Protein AF-W1VGT5-F1 (afdb_monomer_lite)

Foldseek 3Di:
DDDDDDDDDDDPPPPPPPDDQLVVAPCSVQFADLVPDDPVVLVVLVVLCVVQCVPPPDPDRPGDVVSLVVSLVVRLVRTGPDSVVLVVCLDDPCSSVSSVSSSVNVSVVNCPVVD

Secondary structure (DSSP, 8-state):
------PPP-------PPPPPGGGSTTGGGS--GGG--HHHHHHHHHHHHHTTTTS--S-----HHHHHHHHHHHHHHH-SSHHHHHHHH-STTHHHHHHHHHHHHHHHHHTT--

Sequence (115 aa):
MATDRKNPPRKPADHKDPQPRFSDVEGHELLKPFSKVKGSDQARLIARLQAMGVLEDSDEVDIDLDQAADLIDWVAERFAPDIEAFDRFTMGAGGMERALNLVVAYAGELGKDAR

Radius of gyration: 19.42 Å; chains: 1; bounding box: 40×30×73 Å

Organism: NCBI:txid1403939

Structure (mmCIF, N/CA/C/O backbone):
data_AF-W1VGT5-F1
#
_entry.id   AF-W1VGT5-F1
#
loop_
_atom_site.group_PDB
_atom_site.id
_atom_site.type_symbol
_atom_site.label_atom_id
_atom_site.label_alt_id
_atom_site.label_comp_id
_atom_site.label_asym_id
_atom_site.label_entity_id
_atom_site.label_seq_id
_atom_site.pdbx_PDB_ins_code
_atom_site.Cartn_x
_atom_site.Cartn_y
_atom_site.Cartn_z
_atom_site.occupancy
_atom_site.B_iso_or_equiv
_atom_site.auth_seq_id
_atom_site.auth_comp_id
_atom_site.auth_asym_id
_atom_site.auth_atom_id
_atom_site.pdbx_PDB_model_num
ATOM 1 N N . MET A 1 1 ? -26.260 -5.401 -62.162 1.00 44.88 1 MET A N 1
ATOM 2 C CA . MET A 1 1 ? -25.421 -6.014 -61.111 1.00 44.88 1 MET A CA 1
ATOM 3 C C . MET A 1 1 ? -24.546 -4.933 -60.507 1.00 44.88 1 MET A C 1
ATOM 5 O O . MET A 1 1 ? -23.768 -4.364 -61.252 1.00 44.88 1 MET A O 1
ATOM 9 N N . ALA A 1 2 ? -24.733 -4.637 -59.219 1.00 42.28 2 ALA A N 1
ATOM 10 C CA . ALA A 1 2 ? -23.753 -4.103 -58.263 1.00 42.28 2 ALA A CA 1
ATOM 11 C C . ALA A 1 2 ? -24.554 -3.670 -57.024 1.00 42.28 2 ALA A C 1
ATOM 13 O O . ALA A 1 2 ? -25.290 -2.692 -57.075 1.00 42.28 2 ALA A O 1
ATOM 14 N N . THR A 1 3 ? -24.498 -4.449 -55.945 1.00 45.28 3 THR A N 1
ATOM 15 C CA . THR A 1 3 ? -25.043 -4.044 -54.642 1.00 45.28 3 THR A CA 1
ATOM 16 C C . THR A 1 3 ? -23.880 -3.596 -53.773 1.00 45.28 3 THR A C 1
ATOM 18 O O . THR A 1 3 ? -23.052 -4.426 -53.390 1.00 45.28 3 THR A O 1
ATOM 21 N N . ASP A 1 4 ? -23.835 -2.300 -53.473 1.00 48.91 4 ASP A N 1
ATOM 22 C CA . ASP A 1 4 ? -22.974 -1.692 -52.464 1.00 48.91 4 ASP A CA 1
ATOM 23 C C . ASP A 1 4 ? -23.153 -2.393 -51.111 1.00 48.91 4 ASP A C 1
ATOM 25 O O . ASP A 1 4 ? -24.164 -2.234 -50.423 1.00 48.91 4 ASP A O 1
ATOM 29 N N . ARG A 1 5 ? -22.156 -3.185 -50.705 1.00 52.91 5 ARG A N 1
ATOM 30 C CA . ARG A 1 5 ? -22.060 -3.688 -49.333 1.00 52.91 5 ARG A CA 1
ATOM 31 C C . ARG A 1 5 ? -21.423 -2.595 -48.481 1.00 52.91 5 ARG A C 1
ATOM 33 O O . ARG A 1 5 ? -20.202 -2.480 -48.426 1.00 52.91 5 ARG A O 1
ATOM 40 N N . LYS A 1 6 ? -22.252 -1.792 -47.809 1.00 53.56 6 LYS A N 1
ATOM 41 C CA . LYS A 1 6 ? -21.797 -0.923 -46.716 1.00 53.56 6 LYS A CA 1
ATOM 42 C C . LYS A 1 6 ? -21.207 -1.801 -45.609 1.00 53.56 6 LYS A C 1
ATOM 44 O O . LYS A 1 6 ? -21.938 -2.526 -44.939 1.00 53.56 6 LYS A O 1
ATOM 49 N N . ASN A 1 7 ? -19.892 -1.733 -45.424 1.00 48.56 7 ASN A N 1
ATOM 50 C CA . ASN A 1 7 ? -19.242 -2.257 -44.226 1.00 48.56 7 ASN A CA 1
ATOM 51 C C . ASN A 1 7 ? -19.748 -1.461 -43.010 1.00 48.56 7 ASN A C 1
ATOM 53 O O . ASN A 1 7 ? -19.753 -0.227 -43.076 1.00 48.56 7 ASN A O 1
ATOM 57 N N . PRO A 1 8 ? -20.167 -2.106 -41.908 1.00 55.94 8 PRO A N 1
ATOM 58 C CA . PRO A 1 8 ? -20.460 -1.372 -40.689 1.00 55.94 8 PRO A CA 1
ATOM 59 C C . PRO A 1 8 ? -19.160 -0.754 -40.144 1.00 55.94 8 PRO A C 1
ATOM 61 O O . PRO A 1 8 ? -18.081 -1.332 -40.324 1.00 55.94 8 PRO A O 1
ATOM 64 N N . PRO A 1 9 ? -19.228 0.415 -39.486 1.00 54.28 9 PRO A N 1
ATOM 65 C CA . PRO A 1 9 ? -18.062 0.994 -38.839 1.00 54.28 9 PRO A CA 1
ATOM 66 C C . PRO A 1 9 ? -17.560 0.015 -37.774 1.00 54.28 9 PRO A C 1
ATOM 68 O O . PRO A 1 9 ? -18.317 -0.408 -36.896 1.00 54.28 9 PRO A O 1
ATOM 71 N N . ARG A 1 10 ? -16.282 -0.371 -37.863 1.00 56.09 10 ARG A N 1
ATOM 72 C CA . ARG A 1 10 ? -15.603 -1.068 -36.768 1.00 56.09 10 ARG A CA 1
ATOM 73 C C . ARG A 1 10 ? -15.670 -0.145 -35.554 1.00 56.09 10 ARG A C 1
ATOM 75 O O . ARG A 1 10 ? -15.123 0.955 -35.599 1.00 56.09 10 ARG A O 1
ATOM 82 N N . LYS A 1 11 ? -16.369 -0.573 -34.499 1.00 51.69 11 LYS A N 1
ATOM 83 C CA . LYS A 1 11 ? -16.235 0.053 -33.180 1.00 51.69 11 LYS A CA 1
ATOM 84 C C . LYS A 1 11 ? -14.738 0.070 -32.836 1.00 51.69 11 LYS A C 1
ATOM 86 O O . LYS A 1 11 ? -14.080 -0.938 -33.115 1.00 51.69 11 LYS A O 1
ATOM 91 N N . PRO A 1 12 ? -14.191 1.161 -32.274 1.00 46.22 12 PRO A N 1
ATOM 92 C CA . PRO A 1 12 ? -12.870 1.091 -31.675 1.00 46.22 12 PRO A CA 1
ATOM 93 C C . PRO A 1 12 ? -12.922 -0.033 -30.643 1.00 46.22 12 PRO A C 1
ATOM 95 O O . PRO A 1 12 ? -13.844 -0.078 -29.826 1.00 46.22 12 PRO A O 1
ATOM 98 N N . ALA A 1 13 ? -12.011 -0.994 -30.756 1.00 46.84 13 ALA A N 1
ATOM 99 C CA . ALA A 1 13 ? -11.849 -2.000 -29.728 1.00 46.84 13 ALA A CA 1
ATOM 100 C C . ALA A 1 13 ? -11.311 -1.268 -28.499 1.00 46.84 13 ALA A C 1
ATOM 102 O O . ALA A 1 13 ? -10.142 -0.894 -28.452 1.00 46.84 13 ALA A O 1
ATOM 103 N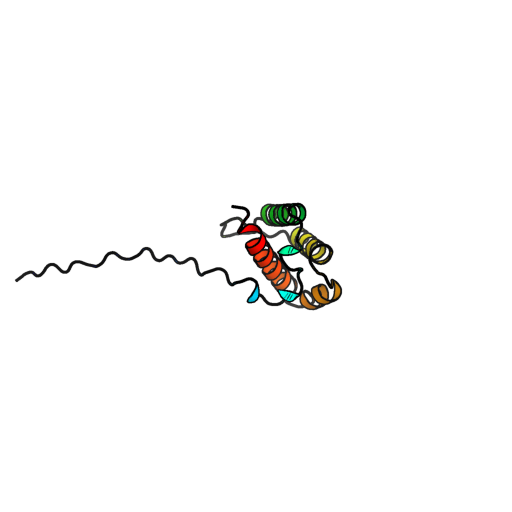 N . ASP A 1 14 ? -12.204 -0.993 -27.556 1.00 48.78 14 ASP A N 1
ATOM 104 C CA . ASP A 1 14 ? -11.875 -0.508 -26.224 1.00 48.78 14 ASP A CA 1
ATOM 105 C C . ASP A 1 14 ? -11.294 -1.707 -25.459 1.00 48.78 14 ASP A C 1
ATOM 107 O O . ASP A 1 14 ? -11.956 -2.353 -24.653 1.00 48.78 14 ASP A O 1
ATOM 111 N N . HIS A 1 15 ? -10.079 -2.113 -25.829 1.00 46.44 15 HIS A N 1
ATOM 112 C CA . HIS A 1 15 ? -9.307 -3.108 -25.093 1.00 46.44 15 HIS A CA 1
ATOM 113 C C . HIS A 1 15 ? -8.566 -2.395 -23.966 1.00 46.44 15 HIS A C 1
ATOM 115 O O . HIS A 1 15 ? -7.346 -2.276 -23.967 1.00 46.44 15 HIS A O 1
ATOM 121 N N . LYS A 1 16 ? -9.330 -1.882 -23.006 1.00 47.41 16 LYS A N 1
ATOM 122 C CA . LYS A 1 16 ? -8.871 -1.819 -21.626 1.00 47.41 16 LYS A CA 1
ATOM 123 C C . LYS A 1 16 ? -9.658 -2.900 -20.923 1.00 47.41 16 LYS A C 1
ATOM 125 O O . LYS A 1 16 ? -10.833 -2.693 -20.626 1.00 47.41 16 LYS A O 1
ATOM 130 N N . ASP A 1 17 ? -9.053 -4.072 -20.746 1.00 50.00 17 ASP A N 1
ATOM 131 C CA . ASP A 1 17 ? -9.629 -5.053 -19.835 1.00 50.00 17 ASP A CA 1
ATOM 132 C C . ASP A 1 17 ? -9.957 -4.318 -18.527 1.00 50.00 17 ASP A C 1
ATOM 134 O O . ASP A 1 17 ? -9.106 -3.575 -18.020 1.00 50.00 17 ASP A O 1
ATOM 138 N N . PRO A 1 18 ? -11.204 -4.396 -18.030 1.00 58.06 18 PRO A N 1
ATOM 139 C CA . PRO A 1 18 ? -11.562 -3.702 -16.809 1.00 58.06 18 PRO A CA 1
ATOM 140 C C . PRO A 1 18 ? -10.624 -4.204 -15.717 1.00 58.06 18 PRO A C 1
ATOM 142 O O . PRO A 1 18 ? -10.580 -5.409 -15.466 1.00 58.06 18 PRO A O 1
ATOM 145 N N . GLN A 1 19 ? -9.854 -3.294 -15.102 1.00 59.66 19 GLN A N 1
ATOM 146 C CA . GLN A 1 19 ? -9.053 -3.645 -13.931 1.00 59.66 19 GLN A CA 1
ATOM 147 C C . GLN A 1 19 ? -9.955 -4.431 -12.969 1.00 59.66 19 GLN A C 1
ATOM 149 O O . GLN A 1 19 ? -11.086 -3.983 -12.721 1.00 59.66 19 GLN A O 1
ATOM 154 N N . PRO A 1 20 ? -9.507 -5.603 -12.479 1.00 65.75 20 PRO A N 1
ATOM 155 C CA . PRO A 1 20 ? -10.307 -6.410 -11.573 1.00 65.75 20 PRO A CA 1
ATOM 156 C C . PRO A 1 20 ? -10.737 -5.549 -10.388 1.00 65.75 20 PRO A C 1
ATOM 158 O O . PRO A 1 20 ? -10.005 -4.653 -9.951 1.00 65.75 20 PRO A O 1
ATOM 161 N N . ARG A 1 21 ? -11.952 -5.778 -9.883 1.00 83.31 21 ARG A N 1
ATOM 162 C CA . ARG A 1 21 ? -12.414 -5.039 -8.707 1.00 83.31 21 ARG A CA 1
ATOM 163 C C . ARG A 1 21 ? -11.486 -5.392 -7.557 1.00 83.31 21 ARG A C 1
ATOM 165 O O . ARG A 1 21 ? -11.092 -6.546 -7.432 1.00 83.31 21 ARG A O 1
ATOM 172 N N . PHE A 1 22 ? -11.202 -4.447 -6.667 1.00 88.88 22 PHE A N 1
ATOM 173 C CA . PHE A 1 22 ? -10.362 -4.756 -5.505 1.00 88.88 22 PHE A CA 1
ATOM 174 C C . PHE A 1 22 ? -10.883 -5.933 -4.664 1.00 88.88 22 PHE A C 1
ATOM 176 O O . PHE A 1 22 ? -10.090 -6.686 -4.120 1.00 88.88 22 PHE A O 1
ATOM 183 N N . SER A 1 23 ? -12.202 -6.154 -4.620 1.00 89.00 23 SER A N 1
ATOM 184 C CA . SER A 1 23 ? -12.815 -7.321 -3.962 1.00 89.00 23 SER A CA 1
ATOM 185 C C . SER A 1 23 ? -12.414 -8.677 -4.548 1.00 89.00 23 SER A C 1
ATOM 187 O O . SER A 1 23 ? -12.622 -9.699 -3.902 1.00 89.00 23 SER A O 1
ATOM 189 N N . ASP A 1 24 ? -11.901 -8.690 -5.776 1.00 90.81 24 ASP A N 1
ATOM 190 C CA . ASP A 1 24 ? -11.496 -9.899 -6.491 1.00 90.81 24 ASP A CA 1
ATOM 191 C C . ASP A 1 24 ? -9.992 -10.183 -6.302 1.00 90.81 24 ASP A C 1
ATOM 193 O O . ASP A 1 24 ? -9.491 -11.202 -6.773 1.00 90.81 24 ASP A O 1
ATOM 197 N N . VAL A 1 25 ? -9.267 -9.290 -5.613 1.00 93.06 25 VAL A N 1
ATOM 198 C CA . VAL A 1 25 ? -7.842 -9.441 -5.303 1.00 93.06 25 VAL A CA 1
ATOM 199 C C . VAL A 1 25 ? -7.679 -10.277 -4.036 1.00 93.06 25 VAL A C 1
ATOM 201 O O . VAL A 1 25 ? -8.348 -10.060 -3.022 1.00 93.06 25 VAL A O 1
ATOM 204 N N . GLU A 1 26 ? -6.782 -11.258 -4.095 1.00 94.56 26 GLU A N 1
ATOM 205 C CA . GLU A 1 26 ? -6.443 -12.088 -2.941 1.00 94.56 26 GLU A CA 1
ATOM 206 C C . GLU A 1 26 ? -5.886 -11.216 -1.803 1.00 94.56 26 GLU A C 1
ATOM 208 O O . GLU A 1 26 ? -5.023 -10.367 -2.031 1.00 94.56 26 GLU A O 1
ATOM 213 N N . GLY A 1 27 ? -6.395 -11.401 -0.582 1.00 95.31 27 GLY A N 1
ATOM 214 C CA . GLY A 1 27 ? -5.982 -10.621 0.584 1.00 95.31 27 GLY A CA 1
ATOM 215 C C . GLY A 1 27 ? -6.602 -9.221 0.681 1.00 95.31 27 GLY A C 1
ATOM 216 O O . GLY A 1 27 ? -6.176 -8.438 1.529 1.00 95.31 27 GLY A O 1
ATOM 217 N N . HIS A 1 28 ? -7.608 -8.874 -0.135 1.00 96.12 28 HIS A N 1
ATOM 218 C CA . HIS A 1 28 ? -8.282 -7.566 -0.074 1.00 96.12 28 HIS A CA 1
ATOM 219 C C . HIS A 1 28 ? -8.844 -7.225 1.318 1.00 96.12 28 HIS A C 1
ATOM 221 O O . HIS A 1 28 ? -8.883 -6.058 1.714 1.00 96.12 28 HIS A O 1
ATOM 227 N N . GLU A 1 29 ? -9.250 -8.237 2.084 1.00 96.69 29 GLU A N 1
ATOM 228 C CA . GLU A 1 29 ? -9.745 -8.132 3.455 1.00 96.69 29 GLU A CA 1
ATOM 229 C C . GLU A 1 29 ? -8.660 -7.785 4.488 1.00 96.69 29 GLU A C 1
ATOM 231 O O . GLU A 1 29 ? -8.986 -7.362 5.600 1.00 96.69 29 GLU A O 1
ATOM 236 N N . LEU A 1 30 ? -7.380 -7.934 4.127 1.00 97.81 30 LEU A N 1
ATOM 237 C CA . LEU A 1 30 ? -6.234 -7.638 4.992 1.00 97.81 30 LEU A CA 1
ATOM 238 C C . LEU A 1 30 ? -5.936 -6.141 5.080 1.00 97.81 30 LEU A C 1
ATOM 240 O O . LEU A 1 30 ? -5.124 -5.731 5.905 1.00 97.81 30 LEU A O 1
ATOM 244 N N . LEU A 1 31 ? -6.585 -5.311 4.260 1.00 97.69 31 LEU A N 1
ATOM 245 C CA . LEU A 1 31 ? -6.464 -3.859 4.309 1.00 97.69 31 LEU A CA 1
ATOM 246 C C . LEU A 1 31 ? -7.745 -3.221 4.850 1.00 97.69 31 LEU A C 1
ATOM 248 O O . LEU A 1 31 ? -8.865 -3.690 4.649 1.00 97.69 31 LEU A O 1
ATOM 252 N N . LYS A 1 32 ? -7.591 -2.096 5.548 1.00 96.31 32 LYS A N 1
ATOM 253 C CA . LYS A 1 32 ? -8.722 -1.354 6.105 1.00 96.31 32 LYS A CA 1
ATOM 254 C C . LYS A 1 32 ? -9.691 -0.909 4.995 1.00 96.31 32 LYS A C 1
ATOM 256 O O . LYS A 1 32 ? -9.250 -0.512 3.916 1.00 96.31 32 LYS A O 1
ATOM 261 N N . PRO A 1 33 ? -11.007 -0.858 5.265 1.00 94.44 33 PRO A N 1
ATOM 262 C CA . PRO A 1 33 ? -11.976 -0.304 4.323 1.00 94.44 33 PRO A CA 1
ATOM 263 C C . PRO A 1 33 ? -11.610 1.118 3.880 1.00 94.44 33 PRO A C 1
ATOM 265 O O . PRO A 1 33 ? -11.150 1.918 4.700 1.00 94.44 33 PRO A O 1
ATOM 268 N N . PHE A 1 34 ? -11.897 1.464 2.621 1.00 93.62 34 PHE A N 1
ATOM 269 C CA . PHE A 1 34 ? -11.586 2.780 2.041 1.00 93.62 34 PHE A CA 1
ATOM 270 C C . PHE A 1 34 ? -12.122 3.955 2.874 1.00 93.62 34 PHE A C 1
ATOM 272 O O . PHE A 1 34 ? -11.433 4.956 3.064 1.00 93.62 34 PHE A O 1
ATOM 279 N N . SER A 1 35 ? -13.308 3.798 3.472 1.00 92.44 35 SER A N 1
ATOM 280 C CA . SER A 1 35 ? -13.945 4.798 4.343 1.00 92.44 35 SER A CA 1
ATOM 281 C C . SER A 1 35 ? -13.164 5.117 5.626 1.00 92.44 35 SER A C 1
ATOM 283 O O . SER A 1 35 ? -13.466 6.099 6.300 1.00 92.44 35 SER A O 1
ATOM 285 N N . LYS A 1 36 ? -12.159 4.306 5.980 1.00 94.88 36 LYS A N 1
ATOM 286 C CA . LYS A 1 36 ? -11.288 4.499 7.149 1.00 94.88 36 LYS A CA 1
ATOM 287 C C . LYS A 1 36 ? -9.902 5.042 6.783 1.00 94.88 36 LYS A C 1
ATOM 289 O O . LYS A 1 36 ? -9.040 5.164 7.657 1.00 94.88 36 LYS A O 1
ATOM 294 N N . VAL A 1 37 ? -9.657 5.358 5.512 1.00 95.06 37 VAL A N 1
ATOM 295 C CA . VAL A 1 37 ? -8.375 5.900 5.052 1.00 95.06 37 VAL A CA 1
ATOM 296 C C . VAL A 1 37 ? -8.408 7.424 5.089 1.00 95.06 37 VAL A C 1
ATOM 298 O O . VAL A 1 37 ? -9.289 8.054 4.514 1.00 95.06 37 VAL A O 1
ATOM 301 N N . LYS A 1 38 ? -7.420 8.040 5.745 1.00 95.25 38 LYS A N 1
ATOM 302 C CA . LYS A 1 38 ? -7.249 9.498 5.714 1.00 95.25 38 LYS A CA 1
ATOM 303 C C . LYS A 1 38 ? -6.784 9.928 4.324 1.00 95.25 38 LYS A C 1
ATOM 305 O O . LYS A 1 38 ? -5.864 9.319 3.787 1.00 95.25 38 LYS A O 1
ATOM 310 N N . GLY A 1 39 ? -7.294 11.047 3.811 1.00 94.06 39 GLY A N 1
ATOM 311 C CA . GLY A 1 39 ? -6.843 11.598 2.524 1.00 94.06 39 GLY A CA 1
ATOM 312 C C . GLY A 1 39 ? -5.327 11.847 2.451 1.00 94.06 39 GLY A C 1
ATOM 313 O O . GLY A 1 39 ? -4.712 11.637 1.412 1.00 94.06 39 GLY A O 1
ATOM 314 N N . SER A 1 40 ? -4.677 12.198 3.569 1.00 95.75 40 SER A N 1
ATOM 315 C CA . SER A 1 40 ? -3.213 12.348 3.596 1.00 95.75 40 SER A CA 1
ATOM 316 C C . SER A 1 40 ? -2.456 11.022 3.480 1.00 95.75 40 SER A C 1
ATOM 318 O O . SER A 1 40 ? -1.342 11.012 2.966 1.00 95.75 40 SER A O 1
ATOM 320 N N . ASP A 1 41 ? -3.038 9.908 3.923 1.00 96.19 41 ASP A N 1
ATOM 321 C CA . ASP A 1 41 ? -2.452 8.581 3.724 1.00 96.19 41 ASP A CA 1
ATOM 322 C C . ASP A 1 41 ? -2.687 8.097 2.287 1.00 96.19 41 ASP A C 1
ATOM 324 O O . ASP A 1 41 ? -1.778 7.517 1.702 1.00 96.19 41 ASP A O 1
ATOM 328 N N . GLN A 1 42 ? -3.840 8.423 1.683 1.00 94.69 42 GLN A N 1
ATOM 329 C CA . GLN A 1 42 ? -4.091 8.192 0.252 1.00 94.69 42 GLN A CA 1
ATOM 330 C C . GLN A 1 42 ? -3.042 8.913 -0.605 1.00 94.69 42 GLN A C 1
ATOM 332 O O . GLN A 1 42 ? -2.344 8.279 -1.389 1.00 94.69 42 GLN A O 1
ATOM 337 N N . ALA A 1 43 ? -2.850 10.221 -0.394 1.00 94.12 43 ALA A N 1
ATOM 338 C CA . ALA A 1 43 ? -1.866 11.010 -1.137 1.00 94.12 43 ALA A CA 1
ATOM 339 C C . ALA A 1 43 ? -0.434 10.466 -0.983 1.00 94.12 43 ALA A C 1
ATOM 341 O O . ALA A 1 43 ? 0.321 10.412 -1.950 1.00 94.12 43 ALA A O 1
ATOM 342 N N . ARG A 1 44 ? -0.061 10.020 0.224 1.00 96.06 44 ARG A N 1
ATOM 343 C CA . ARG A 1 44 ? 1.252 9.412 0.495 1.00 96.06 44 ARG A CA 1
ATOM 344 C C . ARG A 1 44 ? 1.444 8.055 -0.172 1.00 96.06 44 ARG A C 1
ATOM 346 O O . ARG A 1 44 ? 2.576 7.751 -0.540 1.00 96.06 44 ARG A O 1
ATOM 353 N N . LEU A 1 45 ? 0.383 7.257 -0.281 1.00 95.44 45 LEU A N 1
ATOM 354 C CA . LEU A 1 45 ? 0.407 5.982 -0.990 1.00 95.44 45 LEU A CA 1
ATOM 355 C C . LEU A 1 45 ? 0.595 6.216 -2.492 1.00 95.44 45 LEU A C 1
ATOM 357 O O . LEU A 1 45 ? 1.502 5.642 -3.084 1.00 95.44 45 LEU A O 1
ATOM 361 N N . ILE A 1 46 ? -0.185 7.129 -3.080 1.00 92.88 46 ILE A N 1
ATOM 362 C CA . ILE A 1 46 ? -0.042 7.497 -4.495 1.00 92.88 46 ILE A CA 1
ATOM 363 C C . ILE A 1 46 ? 1.364 8.037 -4.781 1.00 92.88 46 ILE A C 1
ATOM 365 O O . ILE A 1 46 ? 2.001 7.574 -5.718 1.00 92.88 46 ILE A O 1
ATOM 369 N N . ALA A 1 47 ? 1.891 8.939 -3.948 1.00 92.62 47 ALA A N 1
ATOM 370 C CA . ALA A 1 47 ? 3.235 9.488 -4.137 1.00 92.62 47 ALA A CA 1
ATOM 371 C C . ALA A 1 47 ? 4.343 8.417 -4.094 1.00 92.62 47 ALA A C 1
ATOM 373 O O . ALA A 1 47 ? 5.305 8.511 -4.850 1.00 92.62 47 ALA A O 1
ATOM 374 N N . ARG A 1 48 ? 4.210 7.391 -3.240 1.00 93.81 48 ARG A N 1
ATOM 375 C CA . ARG A 1 48 ? 5.154 6.259 -3.191 1.00 93.81 48 ARG A CA 1
ATOM 376 C C . ARG A 1 48 ? 5.100 5.429 -4.469 1.00 93.81 48 ARG A C 1
ATOM 378 O O . ARG A 1 48 ? 6.137 5.147 -5.050 1.00 93.81 48 ARG A O 1
ATOM 385 N N . LEU A 1 49 ? 3.897 5.105 -4.938 1.00 91.56 49 LEU A N 1
ATOM 386 C CA . LEU A 1 49 ? 3.715 4.349 -6.179 1.00 91.56 49 LEU A CA 1
ATOM 387 C C . LEU A 1 49 ? 4.209 5.118 -7.411 1.00 91.56 49 LEU A C 1
ATOM 389 O O . LEU A 1 49 ? 4.776 4.514 -8.315 1.00 91.56 49 LEU A O 1
ATOM 393 N N . GLN A 1 50 ? 4.039 6.445 -7.433 1.00 88.69 50 GLN A N 1
ATOM 394 C CA . GLN A 1 50 ? 4.623 7.307 -8.465 1.00 88.69 50 GLN A CA 1
ATOM 395 C C . GLN A 1 50 ? 6.152 7.283 -8.426 1.00 88.69 50 GLN A C 1
ATOM 397 O O . GLN A 1 50 ? 6.775 7.165 -9.472 1.00 88.69 50 GLN A O 1
ATOM 402 N N . ALA A 1 51 ? 6.758 7.370 -7.238 1.00 89.19 51 ALA A N 1
ATOM 403 C CA . ALA A 1 51 ? 8.215 7.335 -7.093 1.00 89.19 51 ALA A CA 1
ATOM 404 C C . ALA A 1 51 ? 8.829 6.012 -7.582 1.00 89.19 51 ALA A C 1
ATOM 406 O O . ALA A 1 51 ? 9.944 6.014 -8.089 1.00 89.19 51 ALA 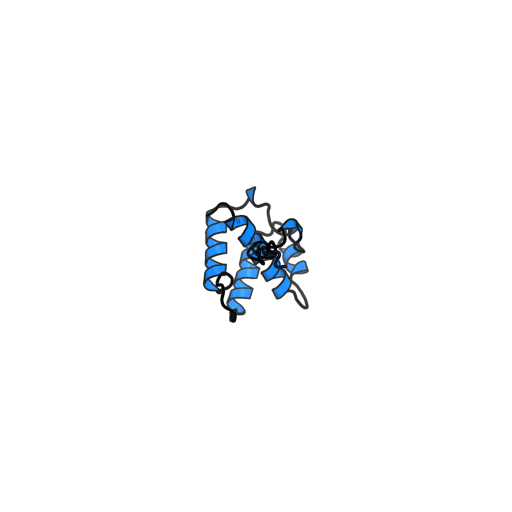A O 1
ATOM 407 N N . MET A 1 52 ? 8.075 4.9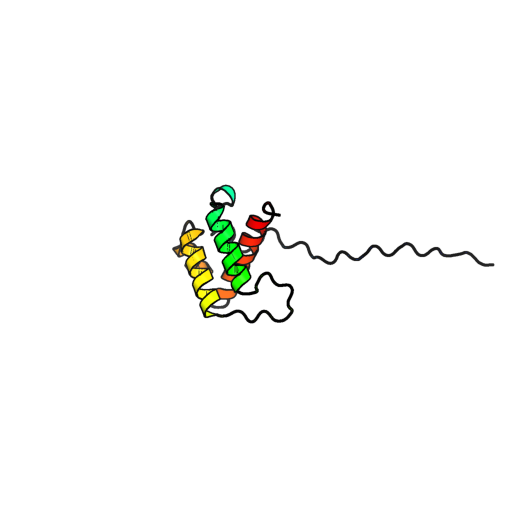15 -7.479 1.00 88.19 52 MET A N 1
ATOM 408 C CA . MET A 1 52 ? 8.473 3.594 -7.971 1.00 88.19 52 MET A CA 1
ATOM 409 C C . MET A 1 52 ? 8.177 3.368 -9.465 1.00 88.19 52 MET A C 1
ATOM 411 O O . MET A 1 52 ? 8.390 2.265 -9.958 1.00 88.19 52 MET A O 1
ATOM 415 N N . GLY A 1 53 ? 7.611 4.346 -10.184 1.00 85.38 53 GLY A N 1
ATOM 416 C CA . GLY A 1 53 ? 7.246 4.193 -11.600 1.00 85.38 53 GLY A CA 1
ATOM 417 C C . GLY A 1 53 ? 6.062 3.249 -11.866 1.00 85.38 53 GLY A C 1
ATOM 418 O O . GLY A 1 53 ? 5.688 3.034 -13.011 1.00 85.38 53 GLY A O 1
ATOM 419 N N . VAL A 1 54 ? 5.406 2.725 -10.825 1.00 81.00 54 VAL A N 1
ATOM 420 C CA . VAL A 1 54 ? 4.327 1.716 -10.929 1.00 81.00 54 VAL A CA 1
ATOM 421 C C . VAL A 1 54 ? 3.061 2.264 -11.606 1.00 81.00 54 VAL A C 1
ATOM 423 O O . VAL A 1 54 ? 2.202 1.509 -12.054 1.00 81.00 54 VAL A O 1
ATOM 426 N N . LEU A 1 55 ? 2.918 3.590 -11.661 1.00 75.06 55 LEU A N 1
ATOM 427 C CA . LEU A 1 55 ? 1.785 4.272 -12.293 1.00 75.06 55 LEU A CA 1
ATOM 428 C C . LEU A 1 55 ? 2.106 4.814 -13.694 1.00 75.06 55 LEU A C 1
ATOM 430 O O . LEU A 1 55 ? 1.251 5.475 -14.287 1.00 75.06 55 LEU A O 1
ATOM 434 N N . GLU A 1 56 ? 3.320 4.592 -14.199 1.00 76.12 56 GLU A N 1
ATOM 435 C CA . GLU A 1 56 ? 3.732 5.022 -15.534 1.00 76.12 56 GLU A CA 1
ATOM 436 C C . GLU A 1 56 ? 3.376 3.940 -16.570 1.00 76.12 56 GLU A C 1
ATOM 438 O O . GLU A 1 56 ? 3.605 2.757 -16.340 1.00 76.12 56 GLU A O 1
ATOM 443 N N . ASP A 1 57 ? 2.807 4.338 -17.717 1.00 60.94 57 ASP A N 1
ATOM 444 C CA . ASP A 1 57 ? 2.563 3.455 -18.878 1.00 60.94 57 ASP A CA 1
ATOM 445 C C . ASP A 1 57 ? 3.894 3.220 -19.632 1.00 60.94 57 ASP A C 1
ATOM 447 O O . ASP A 1 57 ? 4.047 3.595 -20.798 1.00 60.94 57 ASP A O 1
ATOM 451 N N . SER A 1 58 ? 4.907 2.684 -18.947 1.00 61.34 58 SER A N 1
ATOM 452 C CA . SER A 1 58 ? 6.178 2.283 -19.553 1.00 61.34 58 SER A CA 1
ATOM 453 C C . SER A 1 58 ? 6.306 0.759 -19.550 1.00 61.34 58 SER A C 1
ATOM 455 O O . SER A 1 58 ? 6.013 0.087 -18.565 1.00 61.34 58 SER A O 1
ATOM 457 N N . ASP A 1 59 ? 6.752 0.202 -20.678 1.00 57.84 59 ASP A N 1
ATOM 458 C CA . ASP A 1 59 ? 6.911 -1.250 -20.852 1.00 57.84 59 ASP A CA 1
ATOM 459 C C . ASP A 1 59 ? 8.070 -1.834 -20.008 1.00 57.84 59 ASP A C 1
ATOM 461 O O . ASP A 1 59 ? 8.237 -3.050 -19.931 1.00 57.84 59 ASP A O 1
ATOM 465 N N . GLU A 1 60 ? 8.860 -0.978 -19.350 1.00 57.97 60 GLU A N 1
ATOM 466 C CA . GLU A 1 60 ? 9.997 -1.334 -18.498 1.00 57.97 60 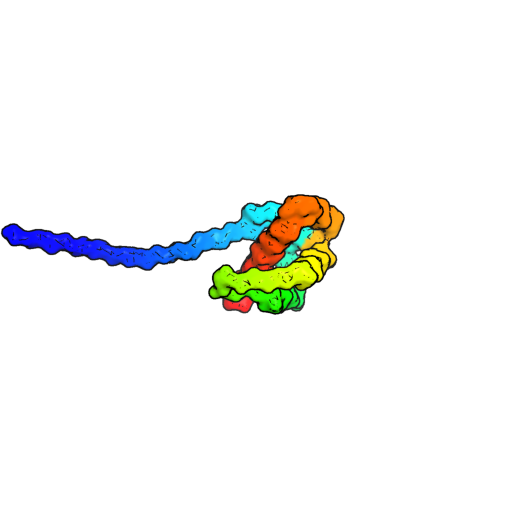GLU A CA 1
ATOM 467 C C . GLU A 1 60 ? 9.930 -0.545 -17.179 1.00 57.97 60 GLU A C 1
ATOM 469 O O . GLU A 1 60 ? 10.565 0.498 -17.021 1.00 57.97 60 GLU A O 1
ATOM 474 N N . VAL A 1 61 ? 9.146 -1.038 -16.215 1.00 65.56 61 VAL A N 1
ATOM 475 C CA . VAL A 1 61 ? 9.226 -0.562 -14.827 1.00 65.56 61 VAL A CA 1
ATOM 476 C C . VAL A 1 61 ? 10.347 -1.331 -14.129 1.00 65.56 61 VAL A C 1
ATOM 478 O O . VAL A 1 61 ? 10.172 -2.486 -13.738 1.00 65.56 61 VAL A O 1
ATOM 481 N N . ASP A 1 62 ? 11.507 -0.695 -13.979 1.00 73.50 62 ASP A N 1
ATOM 482 C CA . ASP A 1 62 ? 12.593 -1.206 -13.139 1.00 73.50 62 ASP A CA 1
ATOM 483 C C . ASP A 1 62 ? 12.277 -0.884 -11.672 1.00 73.50 62 ASP A C 1
ATOM 485 O O . ASP A 1 62 ? 12.589 0.194 -11.161 1.00 73.50 62 ASP A O 1
ATOM 489 N N . ILE A 1 63 ? 11.543 -1.789 -11.016 1.00 79.62 63 ILE A N 1
ATOM 490 C CA . ILE A 1 63 ? 11.163 -1.618 -9.613 1.00 79.62 63 ILE A CA 1
ATOM 491 C C . ILE A 1 63 ? 12.401 -1.815 -8.737 1.00 79.62 63 ILE A C 1
ATOM 493 O O . ILE A 1 63 ? 12.914 -2.926 -8.598 1.00 79.62 63 ILE A O 1
ATOM 497 N N . ASP A 1 64 ? 12.811 -0.741 -8.068 1.00 90.31 64 ASP A N 1
ATOM 498 C CA . ASP A 1 64 ? 13.762 -0.798 -6.962 1.00 90.31 64 ASP A CA 1
ATOM 499 C C . ASP A 1 64 ? 13.192 -1.677 -5.831 1.00 90.31 64 ASP A C 1
ATOM 501 O O . ASP A 1 64 ? 12.163 -1.365 -5.221 1.00 90.31 64 ASP A O 1
ATOM 505 N N . LEU A 1 65 ? 13.857 -2.806 -5.571 1.00 91.00 65 LEU A N 1
ATOM 506 C CA . LEU A 1 65 ? 13.406 -3.803 -4.600 1.00 91.00 65 LEU A CA 1
ATOM 507 C C . LEU A 1 65 ? 13.474 -3.297 -3.154 1.00 91.00 65 LEU A C 1
ATOM 509 O O . LEU A 1 65 ? 12.651 -3.722 -2.343 1.00 91.00 65 LEU A O 1
ATOM 513 N N . ASP A 1 66 ? 14.391 -2.378 -2.838 1.00 94.50 66 ASP A N 1
ATOM 514 C CA . ASP A 1 66 ? 14.449 -1.768 -1.506 1.00 94.50 66 ASP A CA 1
ATOM 515 C C . ASP A 1 66 ? 13.243 -0.839 -1.310 1.00 94.50 66 ASP A C 1
ATOM 517 O O . ASP A 1 66 ? 12.573 -0.889 -0.278 1.00 94.50 66 ASP A O 1
ATOM 521 N N . GLN A 1 67 ? 12.870 -0.070 -2.340 1.00 93.06 67 GLN A N 1
ATOM 522 C CA . GLN A 1 67 ? 11.652 0.749 -2.294 1.00 93.06 67 GLN A CA 1
ATOM 523 C C . GLN A 1 67 ? 10.379 -0.097 -2.217 1.00 93.06 67 GLN A C 1
ATOM 525 O O . GLN A 1 67 ? 9.420 0.288 -1.544 1.00 93.06 67 GLN A O 1
ATOM 530 N N . ALA A 1 68 ? 10.354 -1.249 -2.892 1.00 92.75 68 ALA A N 1
ATOM 531 C CA . ALA A 1 68 ? 9.244 -2.187 -2.787 1.00 92.75 68 ALA A CA 1
ATOM 532 C C . ALA A 1 68 ? 9.116 -2.751 -1.366 1.00 92.75 68 ALA A C 1
ATOM 534 O O . ALA A 1 68 ? 8.003 -2.803 -0.845 1.00 92.75 68 ALA A O 1
ATOM 535 N N . ALA A 1 69 ? 10.227 -3.119 -0.723 1.00 96.19 69 ALA A N 1
ATOM 536 C CA . ALA A 1 69 ? 10.225 -3.574 0.665 1.00 96.19 69 ALA A CA 1
ATOM 537 C C . ALA A 1 69 ? 9.697 -2.482 1.612 1.00 96.19 69 ALA A C 1
ATOM 539 O O . ALA A 1 69 ? 8.731 -2.717 2.339 1.00 96.19 69 ALA A O 1
ATOM 540 N N . ASP A 1 70 ? 10.233 -1.261 1.510 1.00 96.81 70 ASP A N 1
ATOM 541 C CA . ASP A 1 70 ? 9.788 -0.110 2.303 1.00 96.81 70 ASP A CA 1
ATOM 542 C C . ASP A 1 70 ? 8.293 0.196 2.105 1.00 96.81 70 ASP A C 1
ATOM 544 O O . ASP A 1 70 ? 7.589 0.579 3.044 1.00 96.81 70 ASP A O 1
ATOM 548 N N . LEU A 1 71 ? 7.781 0.046 0.877 1.00 96.62 71 LEU A N 1
ATOM 549 C CA . LEU A 1 71 ? 6.361 0.213 0.583 1.00 96.62 71 LEU A CA 1
ATOM 550 C C . LEU A 1 71 ? 5.514 -0.858 1.276 1.00 96.62 71 LEU A C 1
ATOM 552 O O . LEU A 1 71 ? 4.476 -0.517 1.845 1.00 96.62 71 LEU A O 1
ATOM 556 N N . ILE A 1 72 ? 5.926 -2.126 1.208 1.00 97.00 72 ILE A N 1
ATOM 557 C CA . ILE A 1 72 ? 5.193 -3.254 1.795 1.00 97.00 72 ILE A CA 1
ATOM 558 C C . ILE A 1 72 ? 5.085 -3.073 3.312 1.00 97.00 72 ILE A C 1
ATOM 560 O O . ILE A 1 72 ? 3.970 -3.101 3.843 1.00 97.00 72 ILE A O 1
ATOM 564 N N . ASP A 1 73 ? 6.200 -2.780 3.981 1.00 97.75 73 ASP A N 1
ATOM 565 C CA . ASP A 1 73 ? 6.241 -2.549 5.429 1.00 97.75 73 ASP A CA 1
ATOM 566 C C . ASP A 1 73 ? 5.393 -1.333 5.816 1.00 97.75 73 ASP A C 1
ATOM 568 O O . ASP A 1 73 ? 4.542 -1.388 6.711 1.00 97.75 73 ASP A O 1
ATOM 572 N N . TRP A 1 74 ? 5.542 -0.229 5.078 1.00 97.81 74 TRP A N 1
ATOM 573 C CA . TRP A 1 74 ? 4.758 0.976 5.324 1.00 97.81 74 TRP A CA 1
ATOM 574 C C . TRP A 1 74 ? 3.253 0.739 5.147 1.00 97.81 74 TRP A C 1
ATOM 576 O O . TRP A 1 74 ? 2.445 1.309 5.891 1.00 97.81 74 TRP A O 1
ATOM 586 N N . VAL A 1 75 ? 2.850 -0.082 4.171 1.00 97.56 75 VAL A N 1
ATOM 587 C CA . VAL A 1 75 ? 1.441 -0.433 3.979 1.00 97.56 75 VAL A CA 1
ATOM 588 C C . VAL A 1 75 ? 0.929 -1.287 5.130 1.00 97.56 75 VAL A C 1
ATOM 590 O O . VAL A 1 75 ? -0.159 -0.992 5.640 1.00 97.56 75 VAL A O 1
ATOM 593 N N . ALA A 1 76 ? 1.692 -2.291 5.560 1.00 97.81 76 ALA A N 1
ATOM 594 C CA . ALA A 1 76 ? 1.327 -3.142 6.684 1.00 97.81 76 ALA A CA 1
ATOM 595 C C . ALA A 1 76 ? 1.037 -2.286 7.929 1.00 97.81 76 ALA A C 1
ATOM 597 O O . ALA A 1 76 ? -0.071 -2.312 8.462 1.00 97.81 76 ALA A O 1
ATOM 598 N N . GLU A 1 77 ? 1.961 -1.400 8.307 1.00 97.38 77 GLU A N 1
ATOM 599 C CA . GLU A 1 77 ? 1.814 -0.532 9.483 1.00 97.38 77 GLU A CA 1
ATOM 600 C C . GLU A 1 77 ? 0.615 0.427 9.413 1.00 97.38 77 GLU A C 1
ATOM 602 O O . GLU A 1 77 ? 0.037 0.815 10.434 1.00 97.38 77 GLU A O 1
ATOM 607 N N . ARG A 1 78 ? 0.270 0.899 8.211 1.00 96.94 78 ARG A N 1
ATOM 608 C CA . ARG A 1 78 ? -0.687 2.001 8.034 1.00 96.94 78 ARG A CA 1
ATOM 609 C C . ARG A 1 78 ? -2.081 1.541 7.669 1.00 96.94 78 ARG A C 1
ATOM 611 O O . ARG A 1 78 ? -3.048 2.232 8.019 1.00 96.94 78 ARG A O 1
ATOM 618 N N . PHE A 1 79 ? -2.203 0.459 6.916 1.00 97.44 79 PHE A N 1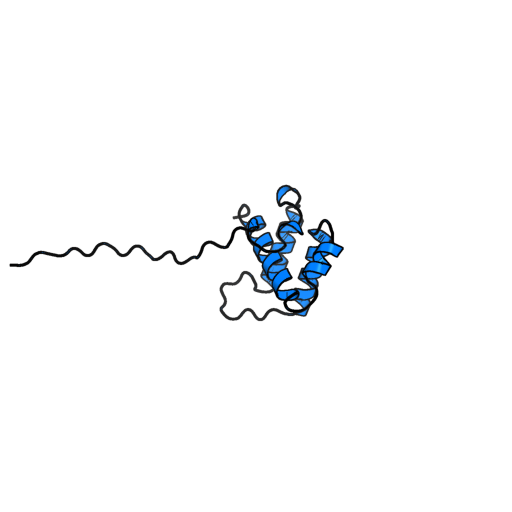
ATOM 619 C CA . PHE A 1 79 ? -3.456 0.036 6.303 1.00 97.44 79 PHE A CA 1
ATOM 620 C C . PHE A 1 79 ? -3.897 -1.350 6.753 1.00 97.44 79 PHE A C 1
ATOM 622 O O . PHE A 1 79 ? -5.106 -1.575 6.712 1.00 97.44 79 PHE A O 1
ATOM 629 N N . ALA A 1 80 ? -3.004 -2.219 7.237 1.00 97.69 80 ALA A N 1
ATOM 630 C CA . ALA A 1 80 ? -3.416 -3.505 7.785 1.00 97.69 80 ALA A CA 1
ATOM 631 C C . ALA A 1 80 ? -3.958 -3.332 9.219 1.00 97.69 80 ALA A C 1
ATOM 633 O O . ALA A 1 80 ? -3.252 -2.832 10.095 1.00 97.69 80 ALA A O 1
ATOM 634 N N . PRO A 1 81 ? -5.219 -3.710 9.501 1.00 96.56 81 PRO A N 1
ATOM 635 C CA . PRO A 1 81 ? -5.729 -3.741 10.869 1.00 96.56 81 PRO A CA 1
ATOM 636 C C . PRO A 1 81 ? -5.124 -4.892 11.689 1.00 96.56 81 PRO A C 1
ATOM 638 O O . PRO A 1 81 ? -5.128 -4.820 12.915 1.00 96.56 81 PRO A O 1
ATOM 641 N N . ASP A 1 82 ? -4.619 -5.928 11.015 1.00 97.75 82 ASP A N 1
ATOM 642 C CA . ASP A 1 82 ? -3.882 -7.055 11.584 1.00 97.75 82 ASP A CA 1
ATOM 643 C C . ASP A 1 82 ? -2.585 -7.232 10.780 1.00 97.75 82 ASP A C 1
ATOM 645 O O . ASP A 1 82 ? -2.589 -7.786 9.679 1.00 97.75 82 ASP A O 1
ATOM 649 N N . ILE A 1 83 ? -1.488 -6.698 11.324 1.00 97.31 83 ILE A N 1
ATOM 650 C CA . ILE A 1 83 ? -0.164 -6.731 10.689 1.00 97.31 83 ILE A CA 1
ATOM 651 C C . ILE A 1 83 ? 0.324 -8.175 10.560 1.00 97.31 83 ILE A C 1
ATOM 653 O O . ILE A 1 83 ? 0.819 -8.559 9.510 1.00 97.31 83 ILE A O 1
ATOM 657 N N . GLU A 1 84 ? 0.104 -9.019 11.571 1.00 97.62 84 GLU A N 1
ATOM 658 C CA . GLU A 1 84 ? 0.571 -10.405 11.519 1.00 97.62 84 GLU A CA 1
ATOM 659 C C . GLU A 1 84 ? -0.155 -11.217 10.437 1.00 97.62 84 GLU A C 1
ATOM 661 O O . GLU A 1 84 ? 0.431 -12.109 9.823 1.00 97.62 84 GLU A O 1
ATOM 666 N N . ALA A 1 85 ? -1.445 -10.948 10.205 1.00 97.94 85 ALA A N 1
ATOM 667 C CA . ALA A 1 85 ? -2.186 -11.569 9.111 1.00 97.94 85 ALA A CA 1
ATOM 668 C C . ALA A 1 85 ? -1.673 -11.115 7.741 1.00 97.94 85 ALA A C 1
ATOM 670 O O . ALA A 1 85 ? -1.540 -11.950 6.844 1.00 97.94 85 ALA A O 1
ATOM 671 N N . PHE A 1 86 ? -1.351 -9.827 7.604 1.00 98.00 86 PHE A N 1
ATOM 672 C CA . PHE A 1 86 ? -0.725 -9.293 6.401 1.00 98.00 86 PHE A CA 1
ATOM 673 C C . PHE A 1 86 ? 0.648 -9.933 6.154 1.00 98.00 86 PHE A C 1
ATOM 675 O O . PHE A 1 86 ? 0.883 -10.455 5.068 1.00 98.00 86 PHE A O 1
ATOM 682 N N . ASP A 1 87 ? 1.506 -10.012 7.172 1.00 97.56 87 ASP A N 1
ATOM 683 C CA . ASP A 1 87 ? 2.838 -10.609 7.044 1.00 97.56 87 ASP A CA 1
ATOM 684 C C . ASP A 1 87 ? 2.753 -12.088 6.655 1.00 97.56 87 ASP A C 1
ATOM 686 O O . ASP A 1 87 ? 3.435 -12.546 5.742 1.00 97.56 87 ASP A O 1
ATOM 690 N N . ARG A 1 88 ? 1.861 -12.864 7.286 1.00 98.00 88 ARG A N 1
ATOM 691 C CA . ARG A 1 88 ? 1.654 -14.274 6.905 1.00 98.00 88 ARG A CA 1
ATOM 692 C C . ARG A 1 88 ? 1.238 -14.428 5.441 1.00 98.00 88 ARG A C 1
ATOM 694 O O . ARG A 1 88 ? 1.638 -15.401 4.806 1.00 98.00 88 ARG A O 1
ATOM 701 N N . PHE A 1 89 ? 0.446 -13.497 4.915 1.00 97.69 89 PHE A N 1
ATOM 702 C CA . PHE A 1 89 ? 0.017 -13.491 3.517 1.00 97.69 89 PHE A CA 1
ATOM 703 C C . PHE A 1 89 ? 1.168 -13.156 2.551 1.00 97.69 89 PHE A C 1
ATOM 705 O O . PHE A 1 89 ? 1.283 -13.756 1.475 1.00 97.69 89 PHE A O 1
ATOM 712 N N . THR A 1 90 ? 2.060 -12.248 2.945 1.00 97.12 90 THR A N 1
ATOM 713 C CA . THR A 1 90 ? 3.196 -11.787 2.130 1.00 97.12 90 THR A CA 1
ATOM 714 C C . THR A 1 90 ? 4.488 -12.580 2.362 1.00 97.12 90 THR A C 1
ATOM 716 O O . THR A 1 90 ? 5.487 -12.336 1.693 1.00 97.12 90 THR A O 1
ATOM 719 N N . MET A 1 91 ? 4.490 -13.584 3.240 1.00 96.44 91 MET A N 1
ATOM 720 C CA . MET A 1 91 ? 5.617 -14.503 3.423 1.00 96.44 91 MET A CA 1
ATOM 721 C C . MET A 1 91 ? 5.707 -15.577 2.327 1.00 96.44 91 MET A C 1
ATOM 723 O O . MET A 1 91 ? 4.715 -16.018 1.745 1.00 96.44 91 MET A O 1
ATOM 727 N N . GLY A 1 92 ? 6.925 -16.076 2.100 1.00 96.44 92 GLY A N 1
ATOM 728 C CA . GLY A 1 92 ? 7.200 -17.204 1.208 1.00 96.44 92 GLY A CA 1
ATOM 729 C C . GLY A 1 92 ? 7.285 -16.833 -0.275 1.00 96.44 92 GLY A C 1
ATOM 730 O O . GLY A 1 92 ? 7.318 -15.664 -0.657 1.00 96.44 92 GLY A O 1
ATOM 731 N N . ALA A 1 93 ? 7.355 -17.852 -1.135 1.00 95.81 93 ALA A N 1
ATOM 732 C CA . ALA A 1 93 ? 7.465 -17.652 -2.579 1.00 95.81 93 ALA A CA 1
ATOM 733 C C . ALA A 1 93 ? 6.270 -16.841 -3.123 1.00 95.81 93 ALA A C 1
ATOM 735 O O . ALA A 1 93 ? 5.115 -17.095 -2.763 1.00 95.81 93 ALA A O 1
ATOM 736 N N . GLY A 1 94 ? 6.559 -15.845 -3.966 1.00 94.06 94 GLY A N 1
ATOM 737 C CA . GLY A 1 94 ? 5.557 -14.916 -4.508 1.00 94.06 94 GLY A CA 1
ATOM 738 C C . GLY A 1 94 ? 5.026 -13.886 -3.503 1.00 94.06 94 GLY A C 1
ATOM 739 O O . GLY A 1 94 ? 4.088 -13.163 -3.818 1.00 94.06 94 GLY A O 1
ATOM 740 N N . GLY A 1 95 ? 5.602 -13.805 -2.301 1.00 95.94 95 GLY A N 1
ATOM 741 C CA . GLY A 1 95 ? 5.166 -12.893 -1.245 1.00 95.94 95 GLY A CA 1
ATOM 742 C C . GLY A 1 95 ? 5.166 -11.417 -1.647 1.00 95.94 95 GLY A C 1
ATOM 743 O O . GLY A 1 95 ? 4.165 -10.724 -1.477 1.00 95.94 95 GLY A O 1
ATOM 744 N N . MET A 1 96 ? 6.258 -10.971 -2.272 1.00 94.81 96 MET A N 1
ATOM 745 C CA . MET A 1 96 ? 6.385 -9.619 -2.824 1.00 94.81 96 MET A CA 1
ATOM 746 C C . MET A 1 96 ? 5.329 -9.335 -3.899 1.00 94.81 96 MET A C 1
ATOM 748 O O . MET A 1 96 ? 4.694 -8.289 -3.871 1.00 94.81 96 MET A O 1
ATOM 752 N N . GLU A 1 97 ? 5.111 -10.271 -4.826 1.00 93.38 97 GLU A N 1
ATOM 753 C CA . GLU A 1 97 ? 4.127 -10.116 -5.904 1.00 93.38 97 GLU A CA 1
ATOM 754 C C . GLU A 1 97 ? 2.707 -9.984 -5.342 1.00 93.38 97 GLU A C 1
ATOM 756 O O . GLU A 1 97 ? 1.984 -9.061 -5.713 1.00 93.38 97 GLU A O 1
ATOM 761 N N . ARG A 1 98 ? 2.325 -10.844 -4.387 1.00 96.06 98 ARG A N 1
ATOM 762 C CA . ARG A 1 98 ? 1.038 -10.738 -3.681 1.00 96.06 98 ARG A CA 1
ATOM 763 C C . ARG A 1 98 ? 0.882 -9.381 -2.999 1.00 96.06 98 ARG A C 1
ATOM 765 O O . ARG A 1 98 ? -0.164 -8.749 -3.137 1.00 96.06 98 ARG A O 1
ATOM 772 N N . ALA A 1 99 ? 1.923 -8.920 -2.306 1.00 96.25 99 ALA A N 1
ATOM 773 C CA . ALA A 1 99 ? 1.906 -7.634 -1.623 1.00 96.25 99 ALA A CA 1
ATOM 774 C C . ALA A 1 99 ? 1.725 -6.471 -2.611 1.00 96.25 99 ALA A C 1
ATOM 776 O O . ALA A 1 99 ? 0.818 -5.660 -2.443 1.00 96.25 99 ALA A O 1
ATOM 777 N N . LEU A 1 100 ? 2.532 -6.411 -3.672 1.00 93.81 100 LEU A N 1
ATOM 778 C CA . LEU A 1 100 ? 2.463 -5.339 -4.666 1.00 93.81 100 LEU A CA 1
ATOM 779 C C . LEU A 1 100 ? 1.129 -5.345 -5.420 1.00 93.81 100 LEU A C 1
ATOM 781 O O . LEU A 1 100 ? 0.510 -4.289 -5.547 1.00 93.81 100 LEU A O 1
ATOM 785 N N . ASN A 1 101 ? 0.633 -6.513 -5.838 1.00 93.56 101 ASN A N 1
ATOM 786 C CA . ASN A 1 101 ? -0.676 -6.639 -6.486 1.00 93.56 101 ASN A CA 1
ATOM 787 C C . ASN A 1 101 ? -1.798 -6.090 -5.595 1.00 93.56 101 ASN A C 1
ATOM 789 O O . ASN A 1 101 ? -2.639 -5.311 -6.051 1.00 93.56 101 ASN A O 1
ATOM 793 N N . LEU A 1 102 ? -1.777 -6.447 -4.308 1.00 95.88 102 LEU A N 1
ATOM 794 C CA . LEU A 1 102 ? -2.741 -5.966 -3.327 1.00 95.88 102 LEU A CA 1
ATOM 795 C C . LEU A 1 102 ? -2.651 -4.442 -3.140 1.00 95.88 102 LEU A C 1
ATOM 797 O O . LEU A 1 102 ? -3.671 -3.751 -3.177 1.00 95.88 102 LEU A O 1
ATOM 801 N N . VAL A 1 103 ? -1.440 -3.903 -2.986 1.00 95.06 103 VAL A N 1
ATOM 802 C CA . VAL A 1 103 ? -1.198 -2.467 -2.774 1.00 95.06 103 VAL A CA 1
ATOM 803 C C . VAL A 1 103 ? -1.622 -1.632 -3.980 1.00 95.06 103 VAL A C 1
ATOM 805 O O . VAL A 1 103 ? -2.295 -0.613 -3.812 1.00 95.06 103 VAL A O 1
ATOM 808 N N . VAL A 1 104 ? -1.261 -2.057 -5.192 1.00 92.94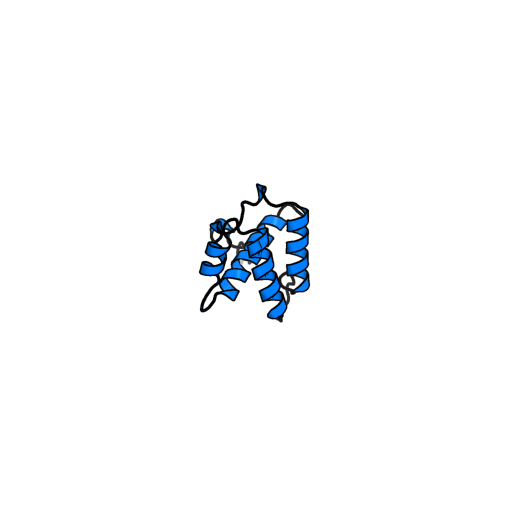 104 VAL A N 1
ATOM 809 C CA . VAL A 1 104 ? -1.592 -1.347 -6.435 1.00 92.94 104 VAL A CA 1
ATOM 810 C C . VAL A 1 104 ? -3.099 -1.328 -6.656 1.00 92.94 104 VAL A C 1
ATOM 812 O O . VAL A 1 104 ? -3.661 -0.266 -6.930 1.00 92.94 104 VAL A O 1
ATOM 815 N N . ALA A 1 105 ? -3.779 -2.461 -6.466 1.00 93.00 105 ALA A N 1
ATOM 816 C CA . ALA A 1 105 ? -5.230 -2.518 -6.593 1.00 93.00 105 ALA A CA 1
ATOM 817 C C . ALA A 1 105 ? -5.933 -1.636 -5.545 1.00 93.00 105 ALA A C 1
ATOM 819 O O . ALA A 1 105 ? -6.872 -0.906 -5.868 1.00 93.00 105 ALA A O 1
ATOM 820 N N . TYR A 1 106 ? -5.441 -1.638 -4.302 1.00 94.75 106 TYR A N 1
ATOM 821 C CA . TYR A 1 106 ? -5.974 -0.802 -3.227 1.00 94.75 106 TYR A CA 1
ATOM 822 C C . TYR A 1 106 ? -5.808 0.696 -3.515 1.00 94.75 106 TYR A C 1
ATOM 824 O O . TYR A 1 106 ? -6.744 1.482 -3.348 1.00 94.75 106 TYR A O 1
ATOM 832 N N . ALA A 1 107 ? -4.627 1.097 -3.989 1.00 92.56 107 ALA A N 1
ATOM 833 C CA . ALA A 1 107 ? -4.346 2.466 -4.401 1.00 92.56 107 ALA A CA 1
ATOM 834 C C . ALA A 1 107 ? -5.193 2.895 -5.604 1.00 92.56 107 ALA A C 1
ATOM 836 O O . ALA A 1 107 ? -5.671 4.031 -5.641 1.00 92.56 107 ALA A O 1
ATOM 837 N N . GLY A 1 108 ? -5.417 1.980 -6.551 1.00 89.75 108 GLY A N 1
ATOM 838 C CA . GLY A 1 108 ? -6.300 2.180 -7.693 1.00 89.75 108 GLY A CA 1
ATOM 839 C C . GLY A 1 108 ? -7.704 2.587 -7.256 1.00 89.75 108 GLY A C 1
ATOM 840 O O . GLY A 1 108 ? -8.210 3.599 -7.728 1.00 89.75 108 GLY A O 1
ATOM 841 N N . GLU A 1 109 ? -8.308 1.870 -6.304 1.00 90.50 109 GLU A N 1
ATOM 842 C CA . GLU A 1 109 ? -9.627 2.228 -5.758 1.00 90.50 109 GLU A CA 1
ATOM 843 C C . GLU A 1 109 ? -9.616 3.552 -4.989 1.00 90.50 109 GLU A C 1
ATOM 845 O O . GLU A 1 109 ? -10.504 4.379 -5.182 1.00 90.50 109 GLU A O 1
ATOM 850 N N . LEU A 1 110 ? -8.598 3.794 -4.156 1.00 89.62 110 LEU A N 1
ATOM 851 C CA . LEU A 1 110 ? -8.474 5.053 -3.412 1.00 89.62 110 LEU A CA 1
ATOM 852 C C . LEU A 1 110 ? -8.333 6.280 -4.323 1.00 89.62 110 LEU A C 1
ATOM 854 O O . LEU A 1 110 ? -8.728 7.377 -3.935 1.00 89.62 110 LEU A O 1
ATOM 858 N N . GLY A 1 111 ? -7.768 6.103 -5.518 1.00 80.94 111 GLY A N 1
ATOM 859 C CA . GLY A 1 111 ? -7.582 7.161 -6.506 1.00 80.94 111 GLY A CA 1
ATOM 860 C C . GLY A 1 111 ? -8.779 7.413 -7.429 1.00 80.94 111 GLY A C 1
ATOM 861 O O . GLY A 1 111 ? -8.762 8.422 -8.136 1.00 80.94 111 GLY A O 1
ATOM 862 N N . LYS A 1 112 ? -9.809 6.548 -7.447 1.00 76.94 112 LYS A N 1
ATOM 863 C CA . LYS A 1 112 ? -10.942 6.652 -8.395 1.00 76.94 112 LYS A CA 1
ATOM 864 C C . LYS A 1 112 ? -11.770 7.927 -8.241 1.00 76.94 112 LYS A C 1
ATOM 866 O O . LYS A 1 112 ? -12.230 8.450 -9.248 1.00 76.94 112 LYS A O 1
ATOM 871 N N . ASP A 1 113 ? -11.894 8.447 -7.022 1.00 58.19 113 ASP A N 1
ATOM 872 C CA . ASP A 1 113 ? -12.650 9.676 -6.731 1.00 58.19 113 ASP A CA 1
ATOM 873 C C . ASP A 1 113 ? -11.753 10.927 -6.618 1.00 58.19 113 ASP A C 1
ATOM 875 O O . ASP A 1 113 ? -12.235 12.022 -6.332 1.00 58.19 113 ASP A O 1
ATOM 879 N N . ALA A 1 114 ? -10.435 10.778 -6.803 1.00 53.69 114 ALA A N 1
ATOM 880 C CA . ALA A 1 114 ? -9.458 11.865 -6.687 1.00 53.69 114 ALA A CA 1
ATOM 881 C C . ALA A 1 114 ? -9.174 12.585 -8.023 1.00 53.69 114 ALA A C 1
ATOM 883 O O . ALA A 1 114 ? -8.354 13.507 -8.051 1.00 53.69 114 ALA A O 1
ATOM 884 N N . ARG A 1 115 ? -9.809 12.148 -9.118 1.00 42.25 115 ARG A N 1
ATOM 885 C CA . ARG A 1 115 ? -9.667 12.691 -10.477 1.00 42.25 115 ARG A CA 1
ATOM 886 C C . ARG A 1 115 ? -10.947 13.357 -10.960 1.00 42.25 115 ARG A C 1
ATOM 888 O O . ARG A 1 115 ? -12.035 12.825 -10.659 1.00 42.25 115 ARG A O 1
#

pLDDT: mean 83.33, std 18.21, range [42.25, 98.0]